Protein AF-A0A2E2KXH4-F1 (afdb_monomer)

Nearest PDB structures (foldseek):
  5t2k-assembly1_E  TM=3.787E-01  e=7.393E-02  Geobacillus stearothermophilus 10
  5loq-assembly1_B  TM=3.580E-01  e=6.194E-02  Listeria monocytogenes
  6fxj-assembly1_B  TM=3.644E-01  e=6.194E-02  Listeria monocytogenes EGD-e
  5t2k-assembly1_D  TM=3.764E-01  e=1.501E-01  Geobacillus stearothermophilus 10
  1t0t-assembly1_V  TM=3.428E-01  e=1.117E-01  Geobacillus stearothermophilus

Secondary structure (DSSP, 8-state):
--EEEEEEE-S--TTT-S-------HHHHHHHHHHHHHTHHHHHHHHHHHTEEEEEEEEE-SSSPEEEEEEEES-HHHHHHHHTT---HHHHHHHHHHTT--GGG-EEE---TT-SSSSTTPEEEEEE-PPP-

Mean predicted aligned error: 5.24 Å

Structure (mmCIF, N/CA/C/O backbone):
data_AF-A0A2E2KXH4-F1
#
_entry.id   AF-A0A2E2KXH4-F1
#
loop_
_atom_site.group_PDB
_atom_site.id
_atom_site.type_symbol
_atom_site.label_atom_id
_atom_site.label_alt_id
_atom_site.label_comp_id
_atom_site.label_asym_id
_atom_site.label_entity_id
_atom_site.label_seq_id
_atom_site.pdbx_PDB_ins_code
_atom_site.Cartn_x
_atom_site.Cartn_y
_atom_site.Cartn_z
_atom_site.occupancy
_atom_site.B_iso_or_equiv
_atom_site.auth_seq_id
_atom_site.auth_comp_id
_atom_site.auth_asym_id
_atom_site.auth_atom_id
_atom_site.pdbx_PDB_model_num
ATOM 1 N N . MET A 1 1 ? -12.845 16.607 -2.947 1.00 61.44 1 MET A N 1
ATOM 2 C CA . MET A 1 1 ? -11.518 15.970 -2.837 1.00 61.44 1 MET A CA 1
ATOM 3 C C . MET A 1 1 ? -11.403 14.814 -3.819 1.00 61.44 1 MET A C 1
ATOM 5 O O . MET A 1 1 ? -12.411 14.178 -4.107 1.00 61.44 1 MET A O 1
ATOM 9 N N . GLY A 1 2 ? -10.209 14.587 -4.369 1.00 85.12 2 GLY A N 1
ATOM 10 C CA . GLY A 1 2 ? -9.933 13.523 -5.339 1.00 85.12 2 GLY A CA 1
ATOM 11 C C . GLY A 1 2 ? -8.954 12.490 -4.788 1.00 85.12 2 GLY A C 1
ATOM 12 O O . GLY A 1 2 ? -8.391 12.672 -3.712 1.00 85.12 2 GLY A O 1
ATOM 13 N N . TYR A 1 3 ? -8.751 11.408 -5.532 1.00 91.88 3 TYR A N 1
ATOM 14 C CA . TYR A 1 3 ? -7.721 10.428 -5.211 1.00 91.88 3 TYR A CA 1
ATOM 15 C C . TYR A 1 3 ? -6.322 11.006 -5.421 1.00 91.88 3 TYR A C 1
ATOM 17 O O . TYR A 1 3 ? -6.071 11.735 -6.383 1.00 91.88 3 TYR A O 1
ATOM 25 N N . ARG A 1 4 ? -5.394 10.609 -4.555 1.00 92.88 4 ARG A N 1
ATOM 26 C CA . ARG A 1 4 ? -3.957 10.778 -4.734 1.00 92.88 4 ARG A CA 1
ATOM 27 C C . ARG A 1 4 ? -3.337 9.403 -4.920 1.00 92.88 4 ARG A C 1
ATOM 29 O O . ARG A 1 4 ? -3.509 8.543 -4.065 1.00 92.88 4 ARG A O 1
ATOM 36 N N . ALA A 1 5 ? -2.589 9.220 -6.000 1.00 94.88 5 ALA A N 1
ATOM 37 C CA . ALA A 1 5 ? -1.820 8.008 -6.230 1.00 94.88 5 ALA A CA 1
ATOM 38 C C . ALA A 1 5 ? -0.326 8.321 -6.305 1.00 94.88 5 ALA A C 1
ATOM 40 O O . ALA A 1 5 ? 0.086 9.331 -6.885 1.00 94.88 5 ALA A O 1
ATOM 41 N N . VAL A 1 6 ? 0.487 7.459 -5.704 1.00 95.69 6 VAL A N 1
ATOM 42 C CA . VAL A 1 6 ? 1.946 7.559 -5.718 1.00 95.69 6 VAL A CA 1
ATOM 43 C C . VAL A 1 6 ? 2.560 6.214 -6.071 1.00 95.69 6 VAL A C 1
ATOM 45 O O . VAL A 1 6 ? 2.132 5.182 -5.561 1.00 95.69 6 VAL A O 1
ATOM 48 N N . ARG A 1 7 ? 3.585 6.225 -6.923 1.00 96.06 7 ARG A N 1
ATOM 49 C CA . ARG A 1 7 ? 4.451 5.069 -7.163 1.00 96.06 7 ARG A CA 1
ATOM 50 C C . ARG A 1 7 ? 5.663 5.169 -6.249 1.00 96.06 7 ARG A C 1
ATOM 52 O O . ARG A 1 7 ? 6.343 6.194 -6.241 1.00 96.06 7 ARG A O 1
ATOM 59 N N . ILE A 1 8 ? 5.931 4.096 -5.521 1.00 95.00 8 ILE A N 1
ATOM 60 C CA . ILE A 1 8 ? 6.953 3.999 -4.483 1.00 95.00 8 ILE A CA 1
ATOM 61 C C . ILE A 1 8 ? 7.932 2.891 -4.877 1.00 95.00 8 ILE A C 1
AT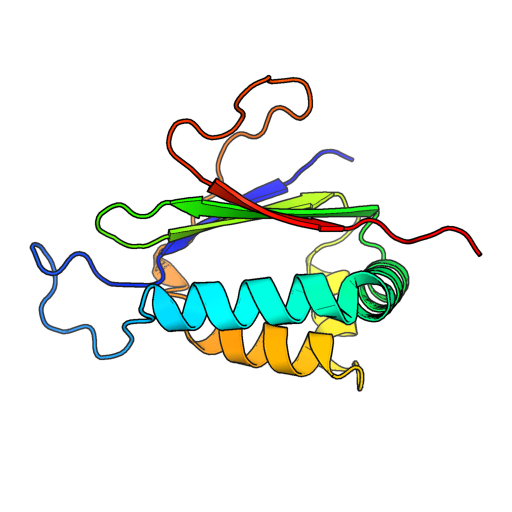OM 63 O O . ILE A 1 8 ? 7.541 1.720 -4.878 1.00 95.00 8 ILE A O 1
ATOM 67 N N . PRO A 1 9 ? 9.187 3.222 -5.213 1.00 93.25 9 PRO A N 1
ATOM 68 C CA . PRO A 1 9 ? 10.213 2.212 -5.428 1.00 93.25 9 PRO A CA 1
ATOM 69 C C . PRO A 1 9 ? 10.572 1.515 -4.110 1.00 93.25 9 PRO A C 1
ATOM 71 O O . PRO A 1 9 ? 10.746 2.164 -3.077 1.00 93.25 9 PRO A O 1
ATOM 74 N N . LEU A 1 10 ? 10.664 0.189 -4.167 1.00 90.69 10 LEU A N 1
ATOM 75 C CA . LEU A 1 10 ? 10.968 -0.699 -3.037 1.00 90.69 10 LEU A CA 1
ATOM 76 C C . LEU A 1 10 ? 12.306 -1.424 -3.204 1.00 90.69 10 LEU A C 1
ATOM 78 O O . LEU A 1 10 ? 12.870 -1.929 -2.241 1.00 90.69 10 LEU A O 1
ATOM 82 N N . SER A 1 11 ? 12.814 -1.479 -4.431 1.00 87.38 11 SER A N 1
ATOM 83 C CA . SER A 1 11 ? 14.153 -1.971 -4.738 1.00 87.38 11 SER A CA 1
ATOM 84 C C . SER A 1 11 ? 14.835 -0.996 -5.681 1.00 87.38 11 SER A C 1
ATOM 86 O O . SER A 1 11 ? 14.173 -0.231 -6.389 1.00 87.38 11 SER A O 1
ATOM 88 N N . CYS A 1 12 ? 16.159 -1.015 -5.695 1.00 76.88 12 CYS A N 1
ATOM 89 C CA . CYS A 1 12 ? 16.909 -0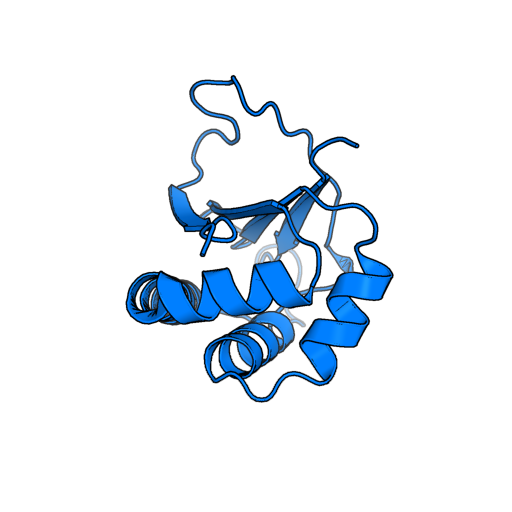.277 -6.691 1.00 76.88 12 CYS A CA 1
ATOM 90 C C . CYS A 1 12 ? 16.953 -1.035 -8.014 1.00 76.88 12 CYS A C 1
ATOM 92 O O . CYS A 1 12 ? 16.960 -2.266 -8.064 1.00 76.88 12 CYS A O 1
ATOM 94 N N . ASP A 1 13 ? 17.005 -0.278 -9.105 1.00 69.25 13 ASP A N 1
ATOM 95 C CA . ASP A 1 13 ? 17.356 -0.841 -10.396 1.00 69.25 13 ASP A CA 1
ATOM 96 C C . ASP A 1 13 ? 18.849 -1.192 -10.365 1.00 69.25 13 ASP A C 1
ATOM 98 O O . ASP A 1 13 ? 19.713 -0.328 -10.519 1.00 69.25 13 ASP A O 1
ATOM 102 N N . LEU A 1 14 ? 19.149 -2.472 -10.136 1.00 61.75 14 LEU A N 1
ATOM 103 C CA . LEU A 1 14 ? 20.519 -2.987 -10.068 1.00 61.75 14 LEU A CA 1
ATOM 104 C C . LEU A 1 14 ? 21.290 -2.798 -11.387 1.00 61.75 14 LEU A C 1
ATOM 106 O O . LEU A 1 14 ? 22.510 -2.937 -11.399 1.00 61.75 14 LEU A O 1
ATOM 110 N N . SER A 1 15 ? 20.614 -2.455 -12.494 1.00 60.78 15 SER A N 1
ATOM 111 C CA . SER A 1 15 ? 21.282 -2.060 -13.741 1.00 60.78 15 SER A CA 1
ATOM 112 C C . SER A 1 15 ? 21.841 -0.630 -13.711 1.00 60.78 15 SER A C 1
ATOM 114 O O . SER A 1 15 ? 22.589 -0.246 -14.611 1.00 60.78 15 SER A O 1
ATOM 116 N N . ARG A 1 16 ? 21.489 0.164 -12.690 1.00 59.47 16 ARG A N 1
ATOM 117 C CA . ARG A 1 16 ? 21.823 1.590 -12.581 1.00 59.47 16 ARG A CA 1
ATOM 118 C C . ARG A 1 16 ? 22.488 1.992 -11.267 1.00 59.47 16 ARG A C 1
ATOM 120 O O . ARG A 1 16 ? 23.232 2.968 -11.291 1.00 59.47 16 ARG A O 1
ATOM 127 N N . ASP A 1 17 ? 22.261 1.279 -10.161 1.00 59.66 17 ASP A N 1
ATOM 128 C CA . ASP A 1 17 ? 22.823 1.667 -8.860 1.00 59.66 17 ASP A CA 1
ATOM 129 C C . ASP A 1 17 ? 23.193 0.462 -7.973 1.00 59.66 17 ASP A C 1
ATOM 131 O O . ASP A 1 17 ? 22.330 -0.274 -7.493 1.00 59.66 17 ASP A O 1
ATOM 135 N N . LEU A 1 18 ? 24.500 0.264 -7.765 1.00 57.88 18 LEU A N 1
ATOM 136 C CA . LEU A 1 18 ? 25.083 -0.817 -6.954 1.00 57.88 18 LEU A CA 1
ATOM 137 C C . LEU A 1 18 ? 25.213 -0.450 -5.463 1.00 57.88 18 LEU A C 1
ATOM 139 O O . LEU A 1 18 ? 25.686 -1.273 -4.685 1.00 57.88 18 LEU A O 1
ATOM 143 N N . SER A 1 19 ? 24.838 0.771 -5.062 1.00 60.09 19 SER A N 1
ATOM 144 C CA . SER A 1 19 ? 25.037 1.289 -3.695 1.00 60.09 19 SER A CA 1
ATOM 145 C C . SER A 1 19 ? 23.830 1.111 -2.762 1.00 60.09 19 SER A C 1
ATOM 147 O O . SER A 1 19 ? 23.797 1.645 -1.655 1.00 60.09 19 SER A O 1
ATOM 149 N N . CYS A 1 20 ? 22.807 0.386 -3.212 1.00 58.59 20 CYS A N 1
ATOM 150 C CA . CYS A 1 20 ? 21.506 0.361 -2.562 1.00 58.59 20 CYS A CA 1
ATOM 151 C C . CYS A 1 20 ? 21.385 -0.765 -1.528 1.00 58.59 20 CYS A C 1
ATOM 153 O O . CYS A 1 20 ? 20.950 -1.871 -1.843 1.00 58.59 20 CYS A O 1
ATOM 155 N N . ASP A 1 21 ? 21.730 -0.451 -0.278 1.00 57.66 21 ASP A N 1
ATOM 156 C CA . ASP A 1 21 ? 21.653 -1.376 0.865 1.00 57.66 21 ASP A CA 1
ATOM 157 C C . ASP A 1 21 ? 20.214 -1.615 1.383 1.00 57.66 21 ASP A C 1
ATOM 159 O O . ASP A 1 21 ? 19.991 -2.464 2.246 1.00 57.66 21 ASP A O 1
ATOM 163 N N . LEU A 1 22 ? 19.215 -0.894 0.856 1.00 61.12 22 LEU A N 1
ATOM 164 C CA . LEU A 1 22 ? 17.793 -1.064 1.180 1.00 61.12 22 LEU A CA 1
ATOM 165 C C . LEU A 1 22 ? 17.031 -1.615 -0.029 1.00 61.12 22 LEU A C 1
ATOM 167 O O . LEU A 1 22 ? 16.431 -0.870 -0.802 1.00 61.12 22 LEU A O 1
ATOM 171 N N . ALA A 1 23 ? 17.041 -2.936 -0.182 1.00 68.06 23 ALA A N 1
ATOM 172 C CA . ALA A 1 23 ? 16.163 -3.633 -1.114 1.00 68.06 23 ALA A CA 1
ATOM 173 C C . ALA A 1 23 ? 15.078 -4.382 -0.331 1.00 68.06 23 ALA A C 1
ATOM 175 O O . ALA A 1 23 ? 15.374 -5.290 0.443 1.00 68.06 23 ALA A O 1
ATOM 176 N N . CYS A 1 24 ? 13.817 -4.005 -0.530 1.00 85.94 24 CYS A N 1
ATOM 177 C CA . CYS A 1 24 ? 12.677 -4.845 -0.186 1.00 85.94 24 CYS A CA 1
ATOM 178 C C . CYS A 1 24 ? 12.401 -5.796 -1.347 1.00 85.94 24 CYS A C 1
ATOM 180 O O . CYS A 1 24 ? 12.393 -5.399 -2.516 1.00 85.94 24 CYS A O 1
ATOM 182 N N . ASP A 1 25 ? 12.234 -7.070 -1.016 1.00 90.12 25 ASP A N 1
ATOM 183 C CA . ASP A 1 25 ? 11.978 -8.118 -1.987 1.00 90.12 25 ASP A CA 1
ATOM 184 C C . ASP A 1 25 ? 10.478 -8.372 -2.163 1.00 90.12 25 ASP A C 1
ATOM 186 O O . ASP A 1 25 ? 9.622 -7.914 -1.400 1.00 90.12 25 ASP A O 1
ATOM 190 N N . LEU A 1 26 ? 10.144 -9.135 -3.204 1.00 92.00 26 LEU A N 1
ATOM 191 C CA . LEU A 1 26 ? 8.760 -9.480 -3.498 1.00 92.00 26 LEU A CA 1
ATOM 192 C C . LEU A 1 26 ? 8.097 -10.216 -2.323 1.00 92.00 26 LEU A C 1
ATOM 194 O O . LEU A 1 26 ? 6.932 -9.957 -2.034 1.00 92.00 26 LEU A O 1
ATOM 198 N N . ALA A 1 27 ? 8.823 -11.102 -1.635 1.00 92.31 27 ALA A N 1
ATOM 199 C CA . ALA A 1 27 ? 8.291 -11.873 -0.514 1.00 92.31 27 ALA A CA 1
ATOM 200 C C . ALA A 1 27 ? 7.835 -10.965 0.639 1.00 92.31 27 ALA A C 1
ATOM 202 O O . ALA A 1 27 ? 6.738 -11.148 1.163 1.00 92.31 27 ALA A O 1
ATOM 203 N N . THR A 1 28 ? 8.620 -9.940 0.968 1.00 93.06 28 THR A N 1
ATOM 204 C CA . THR A 1 28 ? 8.293 -8.941 1.992 1.00 93.06 28 THR A CA 1
ATOM 205 C C . THR A 1 28 ? 7.027 -8.166 1.631 1.00 93.06 28 THR A C 1
ATOM 207 O O . THR A 1 28 ? 6.137 -8.018 2.470 1.00 93.06 28 THR A O 1
ATOM 210 N N . VAL A 1 29 ? 6.881 -7.743 0.366 1.00 95.19 29 VAL A N 1
ATOM 211 C CA . VAL A 1 29 ? 5.653 -7.074 -0.108 1.00 95.19 29 VAL A CA 1
ATOM 212 C C . VAL A 1 29 ? 4.434 -7.985 0.030 1.00 95.19 29 VAL A C 1
ATOM 214 O O . VAL A 1 29 ? 3.373 -7.530 0.458 1.00 95.19 29 VAL A O 1
ATOM 217 N N . ARG A 1 30 ? 4.570 -9.272 -0.314 1.00 95.69 30 ARG A N 1
ATOM 218 C CA . ARG A 1 30 ? 3.474 -10.245 -0.190 1.00 95.69 30 ARG A CA 1
ATOM 219 C C . ARG A 1 30 ? 3.072 -10.473 1.256 1.00 95.69 30 ARG A C 1
ATOM 221 O O . ARG A 1 30 ? 1.889 -10.388 1.552 1.00 95.69 30 ARG A O 1
ATOM 228 N N . LEU A 1 31 ? 4.038 -10.685 2.147 1.00 95.88 31 LEU A N 1
ATOM 229 C CA . LEU A 1 31 ? 3.778 -10.874 3.575 1.00 95.88 31 LEU A CA 1
ATOM 230 C C . LEU A 1 31 ? 3.044 -9.675 4.177 1.00 95.88 31 LEU A C 1
ATO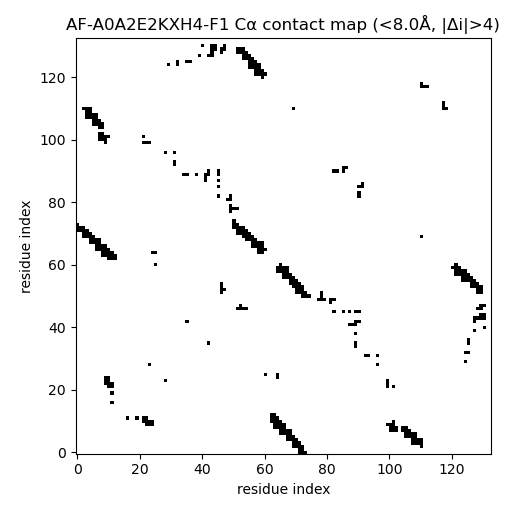M 232 O O . LEU A 1 31 ? 2.074 -9.847 4.914 1.00 95.88 31 LEU A O 1
ATOM 236 N N . TRP A 1 32 ? 3.472 -8.463 3.823 1.00 96.75 32 TRP A N 1
ATOM 237 C CA . TRP A 1 32 ? 2.784 -7.244 4.228 1.00 96.75 32 TRP A CA 1
ATOM 238 C C . TRP A 1 32 ? 1.345 -7.198 3.690 1.00 96.75 32 TRP A C 1
ATOM 240 O O . TRP A 1 32 ? 0.407 -7.035 4.470 1.00 96.75 32 TRP A O 1
ATOM 250 N N . ALA A 1 33 ? 1.141 -7.400 2.386 1.00 97.31 33 ALA A N 1
ATOM 251 C CA . ALA A 1 33 ? -0.190 -7.366 1.777 1.00 97.31 33 ALA A CA 1
ATOM 252 C C . ALA A 1 33 ? -1.133 -8.440 2.348 1.00 97.31 33 ALA A C 1
ATOM 254 O O . ALA A 1 33 ? -2.305 -8.165 2.607 1.00 97.31 33 ALA A O 1
ATOM 255 N N . ASP A 1 34 ? -0.629 -9.653 2.581 1.00 97.38 34 ASP A N 1
ATOM 256 C CA . ASP A 1 34 ? -1.369 -10.748 3.212 1.00 97.38 34 ASP A CA 1
ATOM 257 C C . ASP A 1 34 ? -1.813 -10.371 4.624 1.00 97.38 34 ASP A C 1
ATOM 259 O O . ASP A 1 34 ? -2.971 -10.590 4.983 1.00 97.38 34 ASP A O 1
ATOM 263 N N . HIS A 1 35 ? -0.929 -9.739 5.401 1.00 96.94 35 HIS A N 1
ATOM 264 C CA . HIS A 1 35 ? -1.263 -9.259 6.736 1.00 96.94 35 HIS A CA 1
ATOM 265 C C . HIS A 1 35 ? -2.369 -8.197 6.702 1.00 96.94 35 HIS A C 1
ATOM 267 O O . HIS A 1 35 ? -3.335 -8.316 7.458 1.00 96.94 35 HIS A O 1
ATOM 273 N N . MET A 1 36 ? -2.271 -7.204 5.809 1.00 97.38 36 MET A N 1
ATOM 274 C CA . MET A 1 36 ? -3.290 -6.151 5.666 1.00 97.38 36 MET A CA 1
ATOM 275 C C . MET A 1 36 ? -4.655 -6.738 5.279 1.00 97.38 36 MET A C 1
ATOM 277 O O . MET A 1 36 ? -5.678 -6.357 5.844 1.00 97.38 36 MET A O 1
ATOM 281 N N . ARG A 1 37 ? -4.680 -7.719 4.364 1.00 96.62 37 ARG A N 1
ATOM 282 C CA . ARG A 1 37 ? -5.915 -8.416 3.963 1.00 96.62 37 ARG A CA 1
ATOM 283 C C . ARG A 1 37 ? -6.520 -9.241 5.093 1.00 96.62 37 ARG A C 1
ATOM 285 O O . ARG A 1 37 ? -7.732 -9.204 5.289 1.00 96.62 37 ARG A O 1
ATOM 292 N N . ALA A 1 38 ? -5.690 -9.977 5.829 1.00 96.88 38 ALA A N 1
ATOM 293 C CA . ALA A 1 38 ? -6.142 -10.812 6.939 1.00 96.88 38 ALA A CA 1
ATOM 294 C C . ALA A 1 38 ? -6.740 -9.989 8.095 1.00 96.88 38 ALA A C 1
ATOM 296 O O . ALA A 1 38 ? -7.590 -10.496 8.821 1.00 96.88 38 ALA A O 1
ATOM 297 N N . HIS A 1 39 ? -6.341 -8.720 8.229 1.00 96.25 39 HIS A N 1
ATOM 298 C CA . HIS A 1 39 ? -6.773 -7.810 9.293 1.00 96.25 39 HIS A CA 1
ATOM 299 C C . HIS A 1 39 ? -7.546 -6.604 8.741 1.00 96.25 39 HIS A C 1
ATOM 301 O O . HIS A 1 39 ? -7.440 -5.495 9.260 1.00 96.25 39 HIS A O 1
ATOM 307 N N . VAL A 1 40 ? -8.343 -6.801 7.683 1.00 93.81 40 VAL A N 1
ATOM 308 C CA . VAL A 1 40 ? -9.056 -5.704 7.000 1.00 93.81 40 VAL A CA 1
ATOM 309 C C . VAL A 1 40 ? -9.975 -4.895 7.928 1.00 93.81 40 VAL A C 1
ATOM 311 O O . VAL A 1 40 ? -10.218 -3.716 7.673 1.00 93.81 40 VAL A O 1
ATOM 314 N N . ASP A 1 41 ? -10.471 -5.491 9.014 1.00 92.50 41 ASP A N 1
ATOM 315 C CA . ASP A 1 41 ? -11.287 -4.798 10.018 1.00 92.50 41 ASP A CA 1
ATOM 316 C C . ASP A 1 41 ? -10.464 -3.768 10.806 1.00 92.50 41 ASP A C 1
ATOM 318 O O . ASP A 1 41 ? -10.908 -2.629 10.975 1.00 92.50 41 ASP A O 1
ATOM 322 N N . ASP A 1 42 ? -9.240 -4.128 11.196 1.00 93.81 42 ASP A N 1
ATOM 323 C CA . ASP A 1 42 ? -8.294 -3.221 11.849 1.00 93.81 42 ASP A CA 1
ATOM 324 C C . ASP A 1 42 ? -7.808 -2.145 10.873 1.00 93.81 42 ASP A C 1
ATOM 326 O O . ASP A 1 42 ? -7.742 -0.972 11.239 1.00 93.81 42 ASP A O 1
ATOM 330 N N . VAL A 1 43 ? -7.552 -2.507 9.606 1.00 94.19 43 VAL A N 1
ATOM 331 C CA . VAL A 1 43 ? -7.240 -1.533 8.543 1.00 94.19 43 VAL A CA 1
ATOM 332 C C . VAL A 1 43 ? -8.392 -0.537 8.399 1.00 94.19 43 VAL A C 1
ATOM 334 O O . VAL A 1 43 ? -8.183 0.670 8.431 1.00 94.19 43 VAL A O 1
ATOM 337 N N . SER A 1 44 ? -9.634 -1.018 8.329 1.00 93.44 44 SER A N 1
ATOM 338 C CA . SER A 1 44 ? -10.824 -0.165 8.226 1.00 93.44 44 SER A CA 1
ATOM 339 C C . SER A 1 44 ? -10.984 0.765 9.435 1.00 93.44 44 SER A C 1
ATOM 341 O O . SER A 1 44 ? -11.420 1.909 9.282 1.00 93.44 44 SER A O 1
ATOM 343 N N . ALA A 1 45 ? -10.655 0.286 10.640 1.00 91.88 45 ALA A N 1
ATOM 344 C CA . ALA A 1 45 ? -10.668 1.095 11.854 1.00 91.88 45 ALA A CA 1
ATOM 345 C C . ALA A 1 45 ? -9.574 2.172 11.831 1.00 91.88 45 ALA A C 1
ATOM 347 O O . ALA A 1 45 ? -9.855 3.318 12.185 1.00 91.88 45 ALA A O 1
ATOM 348 N N . SER A 1 46 ? -8.371 1.825 11.366 1.00 92.06 46 SER A N 1
ATOM 349 C CA . SER A 1 46 ? -7.268 2.769 11.181 1.00 92.06 46 SER A CA 1
ATOM 350 C C . SER A 1 46 ? -7.637 3.881 10.193 1.00 92.06 46 SER A C 1
ATOM 352 O O . SER A 1 46 ? -7.639 5.055 10.565 1.00 92.06 46 SER A O 1
ATOM 354 N N . LEU A 1 47 ? -8.123 3.524 8.996 1.00 92.25 47 LEU A N 1
ATOM 355 C CA . LEU A 1 47 ? -8.557 4.490 7.977 1.00 92.25 47 LEU A CA 1
ATOM 356 C C . LEU A 1 47 ? -9.611 5.472 8.509 1.00 92.25 47 LEU A C 1
ATOM 358 O O . LEU A 1 47 ? -9.557 6.669 8.227 1.00 92.25 47 LEU A O 1
ATOM 362 N N . ARG A 1 48 ? -10.549 4.986 9.334 1.00 90.44 48 ARG A N 1
ATOM 363 C CA . ARG A 1 48 ? -11.550 5.838 9.991 1.00 90.44 48 ARG A CA 1
ATOM 364 C C . ARG A 1 48 ? -10.903 6.862 10.923 1.00 90.44 48 ARG A C 1
ATOM 366 O O . ARG A 1 48 ? -11.299 8.025 10.902 1.00 90.44 48 ARG A O 1
ATOM 373 N N . ASN A 1 49 ? -9.939 6.436 11.737 1.00 89.31 49 ASN A N 1
ATOM 374 C CA . ASN A 1 49 ? -9.232 7.320 12.663 1.00 89.31 49 ASN A CA 1
ATOM 375 C C . ASN A 1 49 ? -8.407 8.372 11.911 1.00 89.31 49 ASN A C 1
ATOM 377 O O . ASN A 1 49 ? -8.307 9.513 12.358 1.00 89.31 49 ASN A O 1
ATOM 381 N N . GLU A 1 50 ? -7.843 7.994 10.765 1.00 88.12 50 GLU A N 1
ATOM 382 C CA . GLU A 1 50 ? -7.014 8.852 9.918 1.00 88.12 50 GLU A CA 1
ATOM 383 C C . GLU A 1 50 ? -7.816 9.813 9.024 1.00 88.12 50 GLU A C 1
ATOM 385 O O . GLU A 1 50 ? -7.231 10.702 8.407 1.00 88.12 50 GLU A O 1
ATOM 390 N N . GLY A 1 51 ? -9.142 9.659 8.937 1.00 88.81 51 GLY A N 1
ATOM 391 C CA . GLY A 1 51 ? -9.969 10.429 8.001 1.00 88.81 51 GLY A CA 1
ATOM 392 C C . GLY A 1 51 ? -9.727 10.052 6.533 1.00 88.81 51 GLY A C 1
ATOM 393 O O . GLY A 1 51 ? -9.931 10.871 5.636 1.00 88.81 51 GLY A O 1
ATOM 394 N N . VAL A 1 52 ? -9.272 8.822 6.280 1.00 90.94 52 VAL A N 1
ATOM 395 C CA . VAL A 1 52 ? -9.056 8.276 4.937 1.00 90.94 52 VAL A CA 1
ATOM 396 C C . VAL A 1 52 ? -10.307 7.516 4.510 1.00 90.94 52 VAL A C 1
ATOM 398 O O . VAL A 1 52 ? -10.711 6.547 5.139 1.00 90.94 52 VAL A O 1
ATOM 401 N N . GLU A 1 53 ? -10.932 7.939 3.416 1.00 93.44 53 GLU A N 1
ATOM 402 C CA . GLU A 1 53 ? -12.171 7.343 2.905 1.00 93.44 53 GLU A CA 1
ATOM 403 C C . GLU A 1 53 ? -11.937 6.060 2.105 1.00 93.44 53 GLU A C 1
ATOM 405 O O . GLU A 1 53 ? -12.833 5.223 1.979 1.00 93.44 53 GLU A O 1
ATOM 410 N N . HIS A 1 54 ? -10.764 5.938 1.488 1.00 93.81 54 HIS A N 1
ATOM 411 C CA . HIS A 1 54 ? -10.450 4.817 0.617 1.00 93.81 54 HIS A CA 1
ATOM 412 C C . HIS A 1 54 ? -8.940 4.664 0.463 1.00 93.81 54 HIS A C 1
ATOM 414 O O . HIS A 1 54 ? -8.258 5.634 0.131 1.00 93.81 54 HIS A O 1
ATOM 420 N N . GLU A 1 55 ? -8.441 3.447 0.646 1.00 95.00 55 GLU A N 1
ATOM 421 C CA . GLU A 1 55 ? -7.055 3.081 0.389 1.00 95.00 55 GLU A CA 1
ATOM 422 C C . GLU A 1 55 ? -6.981 1.864 -0.543 1.00 95.00 55 GLU A C 1
ATOM 424 O O . GLU A 1 55 ? -7.697 0.879 -0.358 1.00 95.00 55 GLU A O 1
ATOM 429 N N . ILE A 1 56 ? -6.114 1.938 -1.553 1.00 96.62 56 ILE A N 1
ATOM 430 C CA . ILE A 1 56 ? -5.870 0.869 -2.524 1.00 96.62 56 ILE A CA 1
ATOM 431 C C . ILE A 1 56 ? -4.369 0.728 -2.731 1.00 96.62 56 ILE A C 1
ATOM 433 O O . ILE A 1 56 ? -3.668 1.724 -2.915 1.00 96.62 56 ILE A O 1
ATOM 437 N N . TRP A 1 57 ? -3.879 -0.505 -2.759 1.00 97.75 57 TRP A N 1
ATOM 438 C CA . TRP A 1 57 ? -2.472 -0.799 -2.982 1.00 97.75 57 TRP A CA 1
ATOM 439 C C . TRP A 1 57 ? -2.288 -1.759 -4.143 1.00 97.75 57 TRP A C 1
ATOM 441 O O . TRP A 1 57 ? -2.901 -2.822 -4.179 1.00 97.75 57 TRP A O 1
ATOM 451 N N . PHE A 1 58 ? -1.395 -1.406 -5.064 1.00 97.88 58 PHE A N 1
ATOM 452 C CA . PHE A 1 58 ? -0.997 -2.251 -6.183 1.00 97.88 58 PHE A CA 1
ATOM 453 C C . PHE A 1 58 ? 0.494 -2.578 -6.127 1.00 97.88 58 PHE A C 1
ATOM 455 O O . PHE A 1 58 ? 1.297 -1.810 -5.595 1.00 97.88 58 PHE A O 1
ATOM 462 N N . LEU A 1 59 ? 0.870 -3.699 -6.728 1.00 97.12 59 LEU A N 1
ATOM 463 C CA . LEU A 1 59 ? 2.241 -4.125 -6.945 1.00 97.12 59 LEU A CA 1
ATOM 464 C C . LEU A 1 59 ? 2.597 -4.010 -8.421 1.00 97.12 59 LEU A C 1
ATOM 466 O O . LEU A 1 59 ? 1.940 -4.616 -9.261 1.00 97.12 59 LEU A O 1
ATOM 470 N N . TYR A 1 60 ? 3.700 -3.334 -8.718 1.00 95.06 60 TYR A N 1
ATOM 471 C CA . TYR A 1 60 ? 4.384 -3.430 -10.000 1.00 95.06 60 TYR A CA 1
ATOM 472 C C . TYR A 1 60 ? 5.614 -4.343 -9.842 1.00 95.06 60 TYR A C 1
ATOM 474 O O . TYR A 1 60 ? 6.584 -3.935 -9.193 1.00 95.06 60 TYR A O 1
ATOM 482 N N . PRO A 1 61 ? 5.606 -5.566 -10.408 1.00 90.94 61 PRO A N 1
ATOM 483 C CA . PRO A 1 61 ? 6.664 -6.559 -10.197 1.00 90.94 61 PRO A CA 1
ATOM 484 C C . PRO A 1 61 ? 7.903 -6.366 -11.092 1.00 90.94 61 PRO A C 1
ATOM 486 O O . PRO A 1 61 ? 8.791 -7.216 -11.089 1.00 90.94 61 PRO A O 1
ATOM 489 N N . GLY A 1 62 ? 7.965 -5.299 -11.898 1.00 86.75 62 GLY A N 1
ATOM 490 C CA . GLY A 1 62 ? 9.110 -5.031 -12.775 1.00 86.75 62 GLY A CA 1
ATOM 491 C C . GLY A 1 62 ? 10.342 -4.523 -12.015 1.00 86.75 62 GLY A C 1
ATOM 492 O O . GLY A 1 62 ? 10.245 -4.261 -10.824 1.00 86.75 62 GLY A O 1
ATOM 493 N N . PRO A 1 63 ? 11.500 -4.358 -12.680 1.00 86.19 63 PRO A N 1
ATOM 494 C CA . PRO A 1 63 ? 12.646 -3.639 -12.131 1.00 86.19 63 PRO A CA 1
ATOM 495 C C . PRO A 1 63 ? 12.499 -2.117 -12.373 1.00 86.19 63 PRO A C 1
ATOM 497 O O . PRO A 1 63 ? 12.328 -1.704 -13.524 1.00 86.19 63 PRO A O 1
ATOM 500 N N . PRO A 1 64 ? 12.564 -1.260 -11.336 1.00 88.31 64 PRO A N 1
ATOM 501 C CA . PRO A 1 64 ? 12.587 -1.606 -9.915 1.00 88.31 64 PRO A CA 1
ATOM 502 C C . PRO A 1 64 ? 11.217 -2.072 -9.405 1.00 88.31 64 PRO A C 1
ATOM 504 O O . PRO A 1 64 ? 10.184 -1.561 -9.849 1.00 88.31 64 PRO A O 1
ATOM 507 N N . LEU A 1 65 ? 11.218 -2.988 -8.428 1.00 92.69 65 LEU A N 1
ATOM 508 C CA . LEU A 1 65 ? 10.008 -3.402 -7.711 1.00 92.69 65 LEU A CA 1
ATOM 509 C C . LEU A 1 65 ? 9.355 -2.155 -7.117 1.00 92.69 65 LEU A C 1
ATOM 511 O O . LEU A 1 65 ? 10.027 -1.396 -6.414 1.00 92.69 65 LEU A O 1
ATOM 515 N N . CYS A 1 66 ? 8.071 -1.936 -7.391 1.00 95.19 66 CYS A N 1
ATOM 516 C CA . CYS A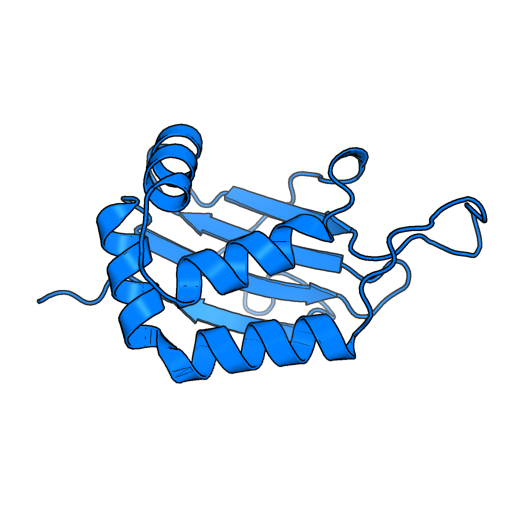 1 66 ? 7.346 -0.778 -6.876 1.00 95.19 66 CYS A CA 1
ATOM 517 C C . CYS A 1 66 ? 6.009 -1.187 -6.258 1.00 95.19 66 CYS A C 1
ATOM 519 O O . CYS A 1 66 ? 5.332 -2.084 -6.757 1.00 95.19 66 CYS A O 1
ATOM 521 N N . ALA A 1 67 ? 5.585 -0.450 -5.235 1.00 96.75 67 ALA A N 1
ATOM 522 C CA . ALA A 1 67 ? 4.187 -0.395 -4.826 1.00 96.75 67 ALA A CA 1
ATOM 523 C C . ALA A 1 67 ? 3.537 0.884 -5.369 1.00 96.75 67 ALA A C 1
ATOM 525 O O . ALA A 1 67 ? 4.196 1.916 -5.508 1.00 96.75 67 ALA A O 1
ATOM 526 N N . ILE A 1 68 ? 2.244 0.831 -5.668 1.00 97.50 68 ILE A N 1
ATOM 527 C CA . ILE A 1 68 ? 1.440 2.009 -5.990 1.00 97.50 68 ILE A CA 1
ATOM 528 C C . ILE A 1 68 ? 0.373 2.143 -4.913 1.00 97.50 68 ILE A C 1
ATOM 530 O O . ILE A 1 68 ? -0.521 1.305 -4.824 1.00 97.50 68 ILE A O 1
ATOM 534 N N . GLY A 1 69 ? 0.495 3.181 -4.091 1.00 96.62 69 GLY A N 1
ATOM 535 C CA . GLY A 1 69 ? -0.485 3.516 -3.064 1.00 96.62 69 GLY A CA 1
ATOM 536 C C . GLY A 1 69 ? -1.459 4.557 -3.596 1.00 96.62 69 GLY A C 1
ATOM 537 O O . GLY A 1 69 ? -1.037 5.599 -4.104 1.00 96.62 69 GLY A O 1
ATOM 538 N N . VAL A 1 70 ? -2.751 4.283 -3.478 1.00 95.94 70 VAL A N 1
ATOM 539 C CA . VAL A 1 70 ? -3.845 5.180 -3.841 1.00 95.94 70 VAL A CA 1
ATOM 540 C C . VAL A 1 70 ? -4.651 5.483 -2.592 1.00 95.94 70 VAL A C 1
ATOM 542 O O . VAL A 1 70 ? -5.082 4.577 -1.890 1.00 95.94 70 VAL A O 1
ATOM 545 N N . MET A 1 71 ? -4.883 6.762 -2.332 1.00 93.69 71 MET A N 1
ATOM 546 C CA . MET A 1 71 ? -5.595 7.219 -1.150 1.00 93.69 71 MET A CA 1
ATOM 547 C C . MET A 1 71 ? -6.607 8.295 -1.520 1.00 93.69 71 MET A C 1
ATOM 549 O O . MET A 1 71 ? -6.303 9.213 -2.285 1.00 93.69 71 MET A O 1
ATOM 553 N N . LYS A 1 72 ? -7.805 8.206 -0.951 1.00 93.19 72 LYS A N 1
ATOM 554 C CA . LYS A 1 72 ? -8.796 9.280 -0.936 1.00 93.19 72 LYS A CA 1
ATOM 555 C C . LYS A 1 72 ? -8.966 9.751 0.501 1.00 93.19 72 LYS A C 1
ATOM 557 O O . LYS A 1 72 ? -9.345 8.963 1.359 1.00 93.19 72 LYS A O 1
ATOM 562 N N . GLY A 1 73 ? -8.699 11.022 0.752 1.00 85.19 73 GLY A N 1
ATOM 563 C CA . GLY A 1 73 ? -8.849 11.634 2.066 1.00 85.19 73 GLY A CA 1
ATOM 564 C C . GLY A 1 73 ? -8.606 13.134 1.992 1.00 85.19 73 GLY A C 1
ATOM 565 O O . GLY A 1 73 ? -8.135 13.646 0.970 1.00 85.19 73 GLY A O 1
ATOM 566 N N . ASP A 1 74 ? -8.944 13.822 3.075 1.00 72.88 74 ASP A N 1
ATOM 567 C CA . ASP A 1 74 ? -8.964 15.283 3.106 1.00 72.88 74 ASP A CA 1
ATOM 568 C C . ASP A 1 74 ? -7.593 15.899 3.404 1.00 72.88 74 ASP A C 1
ATOM 570 O O . ASP A 1 74 ? -7.254 16.942 2.844 1.00 72.88 74 ASP A O 1
ATOM 574 N N . ASP A 1 75 ? -6.783 15.235 4.235 1.00 78.56 75 ASP A N 1
ATOM 575 C CA . ASP A 1 75 ? -5.461 15.716 4.637 1.00 78.56 75 ASP A CA 1
ATOM 576 C C . ASP A 1 75 ? -4.493 14.550 4.907 1.00 78.56 75 ASP A C 1
ATOM 578 O O . ASP A 1 75 ? -4.506 13.911 5.959 1.00 78.56 75 ASP A O 1
ATOM 582 N N . ALA A 1 76 ? -3.602 14.295 3.945 1.00 73.06 76 ALA A N 1
ATOM 583 C CA . ALA A 1 76 ? -2.591 13.243 4.052 1.00 73.06 76 ALA A CA 1
ATOM 584 C C . ALA A 1 76 ? -1.553 13.501 5.165 1.00 73.06 76 ALA A C 1
ATOM 586 O O . ALA A 1 76 ? -0.948 12.553 5.667 1.00 73.06 76 ALA A O 1
ATOM 587 N N . VAL A 1 77 ? -1.317 14.763 5.545 1.00 75.56 77 VAL A N 1
ATOM 588 C CA . VAL A 1 77 ? -0.393 15.113 6.634 1.00 75.56 77 VAL A CA 1
ATOM 589 C C . VAL A 1 77 ? -1.048 14.814 7.978 1.00 75.56 77 VAL A C 1
ATOM 591 O O . VAL A 1 77 ? -0.415 14.211 8.847 1.00 75.56 77 VAL A O 1
ATOM 594 N N . ALA A 1 78 ? -2.323 15.174 8.135 1.00 76.31 78 ALA A N 1
ATOM 595 C CA . ALA A 1 78 ? -3.095 14.832 9.326 1.00 76.31 78 ALA A CA 1
ATOM 596 C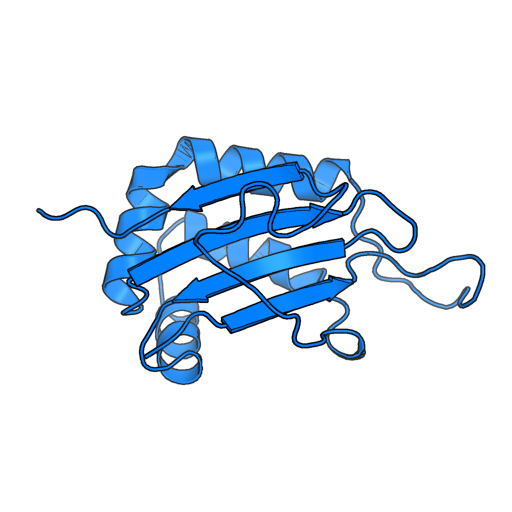 C . ALA A 1 78 ? -3.236 13.310 9.491 1.00 76.31 78 ALA A C 1
ATOM 598 O O . ALA A 1 78 ? -2.968 12.800 10.581 1.00 76.31 78 ALA A O 1
ATOM 599 N N . ALA A 1 79 ? -3.548 12.585 8.410 1.00 77.44 79 ALA A N 1
ATOM 600 C CA . ALA A 1 79 ? -3.619 11.123 8.403 1.00 77.44 79 ALA A CA 1
ATOM 601 C C . ALA A 1 79 ? -2.306 10.491 8.896 1.00 77.44 79 ALA A C 1
ATOM 603 O O . ALA A 1 79 ? -2.302 9.708 9.844 1.00 77.44 79 ALA A O 1
ATOM 604 N N . ALA A 1 80 ? -1.160 10.929 8.356 1.00 75.44 80 ALA A N 1
ATOM 605 C CA . ALA A 1 80 ? 0.150 10.440 8.789 1.00 75.44 80 ALA A CA 1
ATOM 606 C C . ALA A 1 80 ? 0.436 10.716 10.279 1.00 75.44 80 ALA A C 1
ATOM 608 O O . ALA A 1 80 ? 1.043 9.888 10.962 1.00 75.44 80 ALA A O 1
ATOM 609 N N . ALA A 1 81 ? -0.009 11.861 10.806 1.00 80.69 81 ALA A N 1
ATOM 610 C CA . ALA A 1 81 ? 0.172 12.217 12.212 1.00 80.69 81 ALA A CA 1
ATOM 611 C C . ALA A 1 81 ? -0.701 11.387 13.170 1.00 80.69 81 ALA A C 1
ATOM 613 O O . ALA A 1 81 ? -0.308 11.200 14.329 1.00 80.69 81 ALA A O 1
ATOM 614 N N . VAL A 1 82 ? -1.864 10.912 12.711 1.00 80.12 82 VAL A N 1
ATOM 615 C CA . VAL A 1 82 ? -2.725 9.971 13.443 1.00 80.12 82 VAL A CA 1
ATOM 616 C C . VAL A 1 82 ? -2.133 8.563 13.383 1.00 80.12 82 VAL A C 1
ATOM 618 O O . VAL A 1 82 ? -1.913 7.960 14.436 1.00 80.12 82 VAL A O 1
ATOM 621 N N . ALA A 1 83 ? -1.761 8.097 12.188 1.00 76.50 83 ALA A N 1
ATOM 622 C CA . ALA A 1 83 ? -1.119 6.802 11.958 1.00 76.50 83 ALA A CA 1
ATOM 623 C C . ALA A 1 83 ? 0.118 6.602 12.849 1.00 76.50 83 ALA A C 1
ATOM 625 O O . ALA A 1 83 ? 0.338 5.537 13.424 1.00 76.50 83 ALA A O 1
ATOM 626 N N . ALA A 1 84 ? 0.929 7.654 13.011 1.00 78.12 84 ALA A N 1
ATOM 627 C CA . ALA A 1 84 ? 2.142 7.626 13.827 1.00 78.12 84 ALA A CA 1
ATOM 628 C C . ALA A 1 84 ? 1.885 7.390 15.327 1.00 78.12 84 ALA A C 1
ATOM 630 O O . ALA A 1 84 ? 2.793 6.966 16.038 1.00 78.12 84 ALA A O 1
ATOM 631 N N . ARG A 1 85 ? 0.672 7.670 15.820 1.00 83.00 85 ARG A N 1
ATOM 632 C CA . ARG A 1 85 ? 0.297 7.527 17.239 1.00 83.00 85 ARG A CA 1
ATOM 633 C C . ARG A 1 85 ? -0.574 6.305 17.511 1.00 83.00 85 ARG A C 1
ATOM 635 O O . ARG A 1 85 ? -0.887 6.039 18.669 1.00 83.00 85 ARG A O 1
ATOM 642 N N . SER A 1 86 ? -0.989 5.594 16.468 1.00 81.56 86 SER A N 1
ATOM 643 C CA . SER A 1 86 ? -1.882 4.453 16.605 1.00 81.56 86 SER A CA 1
ATOM 644 C C . SER A 1 86 ? -1.176 3.235 17.198 1.00 81.56 86 SER A C 1
ATOM 646 O O . SER A 1 86 ? -0.035 2.911 16.842 1.00 81.56 86 SER A O 1
ATOM 648 N N . THR A 1 87 ? -1.894 2.544 18.084 1.00 85.81 87 THR A N 1
ATOM 649 C CA . THR A 1 87 ? -1.480 1.290 18.724 1.00 85.81 87 THR A CA 1
ATOM 650 C C . THR A 1 87 ? -2.061 0.053 18.038 1.00 85.81 87 THR A C 1
ATOM 652 O O . THR A 1 87 ? -1.912 -1.047 18.566 1.00 85.81 87 THR A O 1
ATOM 655 N N . LEU A 1 88 ? -2.753 0.205 16.902 1.00 85.50 88 LEU A N 1
ATOM 656 C CA . LEU A 1 88 ? -3.228 -0.940 16.125 1.00 85.50 88 LEU A CA 1
ATOM 657 C C . LEU A 1 88 ? -2.035 -1.694 15.518 1.00 85.50 88 LEU A C 1
ATOM 659 O O . LEU A 1 88 ? -1.056 -1.089 15.072 1.00 85.50 88 LEU A O 1
ATOM 663 N N . SER A 1 89 ? -2.124 -3.024 15.486 1.00 88.69 89 SER A N 1
ATOM 664 C CA . SER A 1 89 ? -1.080 -3.896 14.925 1.00 88.69 89 SER A CA 1
ATOM 665 C C . SER A 1 89 ? -0.825 -3.604 13.446 1.00 88.69 89 SER A C 1
ATOM 667 O O . SER A 1 89 ? 0.331 -3.534 13.029 1.00 88.69 89 SER A O 1
ATOM 669 N N . VAL A 1 90 ? -1.890 -3.360 12.677 1.00 90.19 90 VAL A N 1
ATOM 670 C CA . VAL A 1 90 ? -1.813 -3.030 11.247 1.00 90.19 90 VAL A CA 1
ATOM 671 C C . VAL A 1 90 ? -1.003 -1.763 10.988 1.00 90.19 90 VAL A C 1
ATOM 673 O O . VAL A 1 90 ? -0.227 -1.727 10.037 1.00 90.19 90 VAL A O 1
ATOM 676 N N . ASP A 1 91 ? -1.085 -0.766 11.870 1.00 89.12 91 ASP A N 1
ATOM 677 C CA . ASP A 1 91 ? -0.337 0.482 11.708 1.00 89.12 91 ASP A CA 1
ATOM 678 C C . ASP A 1 91 ? 1.144 0.282 12.012 1.00 89.12 91 ASP A C 1
ATOM 680 O O . ASP A 1 91 ? 1.992 0.872 11.345 1.00 89.12 91 ASP A O 1
ATOM 684 N N . GLN A 1 92 ? 1.481 -0.591 12.969 1.00 90.75 92 GLN A N 1
ATOM 685 C CA . GLN A 1 92 ? 2.871 -0.982 13.194 1.00 90.75 92 GLN A CA 1
ATOM 686 C C . GLN A 1 92 ? 3.440 -1.723 11.982 1.00 90.75 92 GLN A C 1
ATOM 688 O O . GLN A 1 92 ? 4.471 -1.312 11.458 1.00 90.75 92 GLN A O 1
ATOM 693 N N . VAL A 1 93 ? 2.740 -2.743 11.482 1.00 92.88 93 VAL A N 1
ATOM 694 C CA . VAL A 1 93 ? 3.173 -3.518 10.307 1.00 92.88 93 VAL A CA 1
ATOM 695 C C . VAL A 1 93 ? 3.298 -2.630 9.066 1.00 92.88 93 VAL A C 1
ATOM 697 O O . VAL A 1 93 ? 4.242 -2.760 8.286 1.00 92.88 93 VAL A O 1
ATOM 700 N N . HIS A 1 94 ? 2.384 -1.678 8.887 1.00 92.50 94 HIS A N 1
ATOM 701 C CA . HIS A 1 94 ? 2.435 -0.730 7.781 1.00 92.50 94 HIS A CA 1
ATOM 702 C C . HIS A 1 94 ? 3.581 0.291 7.932 1.00 92.50 94 HIS A C 1
ATOM 704 O O . HIS A 1 94 ? 4.195 0.670 6.932 1.00 92.50 94 HIS A O 1
ATOM 710 N N . ARG A 1 95 ? 3.930 0.711 9.160 1.00 90.50 95 ARG A N 1
ATOM 711 C CA . ARG A 1 95 ? 5.137 1.519 9.434 1.00 90.50 95 ARG A CA 1
ATOM 712 C C . ARG A 1 95 ? 6.422 0.745 9.147 1.00 90.50 95 ARG A C 1
ATOM 714 O O . ARG A 1 95 ? 7.320 1.307 8.523 1.00 90.50 95 ARG A O 1
ATOM 721 N N . ASP A 1 96 ? 6.488 -0.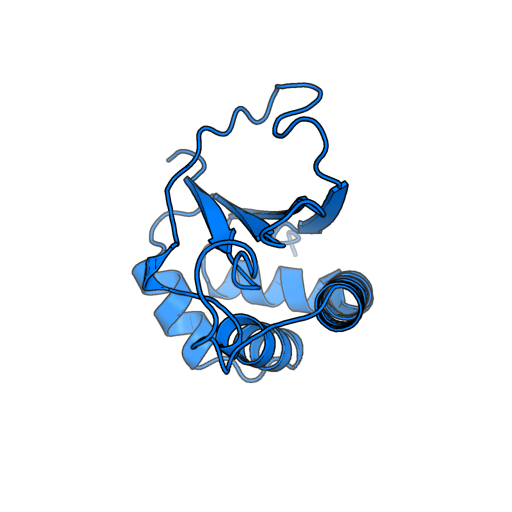522 9.541 1.00 91.50 96 ASP A N 1
ATOM 722 C CA . ASP A 1 96 ? 7.642 -1.384 9.268 1.00 91.50 96 ASP A CA 1
ATOM 723 C C . ASP A 1 96 ? 7.827 -1.561 7.756 1.00 91.50 96 ASP A C 1
ATOM 725 O O . ASP A 1 96 ? 8.925 -1.386 7.233 1.00 91.50 96 ASP A O 1
ATOM 729 N N . PHE A 1 97 ? 6.732 -1.769 7.016 1.00 92.62 97 PHE A N 1
ATOM 730 C CA . PHE A 1 97 ? 6.773 -1.803 5.555 1.00 92.62 97 PHE A CA 1
ATOM 731 C C . PHE A 1 97 ? 7.256 -0.477 4.938 1.00 92.62 97 PHE A C 1
ATOM 733 O O . PHE A 1 97 ? 8.070 -0.478 4.013 1.00 92.62 97 PHE A O 1
ATOM 740 N N . LYS A 1 98 ? 6.804 0.668 5.468 1.00 91.12 98 LYS A N 1
ATOM 741 C CA . LYS A 1 98 ? 7.238 2.008 5.031 1.00 91.12 98 LYS A CA 1
ATOM 742 C C . LYS A 1 98 ? 8.735 2.256 5.213 1.00 91.12 98 LYS A C 1
ATOM 744 O O . LYS A 1 98 ? 9.300 3.041 4.453 1.00 91.12 98 LYS A O 1
ATOM 749 N N . ALA A 1 99 ? 9.392 1.586 6.160 1.00 90.44 99 ALA A N 1
ATOM 750 C CA . ALA A 1 99 ? 10.838 1.709 6.359 1.00 90.44 99 ALA A CA 1
ATOM 751 C C . ALA A 1 99 ? 11.655 1.217 5.150 1.00 90.44 99 ALA A C 1
ATOM 753 O O . ALA A 1 99 ? 12.802 1.621 4.978 1.00 90.44 99 ALA A O 1
ATOM 754 N N . HIS A 1 100 ? 11.058 0.395 4.284 1.00 89.00 100 HIS A N 1
ATOM 755 C CA . HIS A 1 100 ? 11.681 -0.079 3.051 1.00 89.00 100 HIS A CA 1
ATOM 756 C C . HIS A 1 100 ? 11.539 0.875 1.858 1.00 89.00 100 HIS A C 1
ATOM 758 O O . HIS A 1 100 ? 12.055 0.592 0.777 1.00 89.00 100 HIS A O 1
ATOM 764 N N . TRP A 1 101 ? 10.790 1.969 1.994 1.00 91.00 101 TRP A N 1
ATOM 765 C CA . TRP A 1 101 ? 10.506 2.843 0.862 1.00 91.00 101 TRP A CA 1
ATOM 766 C C . TRP A 1 101 ? 11.731 3.662 0.468 1.00 91.00 101 TRP A C 1
ATOM 768 O O . TRP A 1 101 ? 12.326 4.362 1.290 1.00 91.00 101 TRP A O 1
ATOM 778 N N . ILE A 1 102 ? 12.035 3.683 -0.828 1.00 90.50 102 ILE A N 1
ATOM 779 C CA . ILE A 1 102 ? 13.028 4.596 -1.393 1.00 90.50 102 ILE A CA 1
ATOM 780 C C . ILE A 1 102 ? 12.343 5.950 -1.596 1.00 90.50 102 ILE A C 1
ATOM 782 O O . ILE A 1 102 ? 11.806 6.264 -2.662 1.00 90.50 102 ILE A O 1
ATOM 786 N N . THR A 1 103 ? 12.316 6.751 -0.531 1.00 88.75 103 THR A N 1
ATOM 787 C CA . THR A 1 103 ? 11.536 7.998 -0.461 1.00 88.75 103 THR A CA 1
ATOM 788 C C . THR A 1 103 ? 11.924 9.029 -1.521 1.00 88.75 103 THR A C 1
ATOM 790 O O . THR A 1 103 ? 11.055 9.742 -2.022 1.00 88.75 103 THR A O 1
ATOM 793 N N . SER A 1 104 ? 13.196 9.064 -1.930 1.00 88.56 104 SER A N 1
ATOM 794 C CA . SER A 1 104 ? 13.704 9.936 -2.999 1.00 88.56 104 SER A CA 1
ATOM 795 C C . SER A 1 104 ? 13.139 9.609 -4.386 1.00 88.56 104 SER A C 1
ATOM 797 O O . SER A 1 104 ? 13.160 10.465 -5.268 1.00 88.56 104 SER A O 1
ATOM 799 N N . GLY A 1 105 ? 12.626 8.393 -4.588 1.00 88.75 105 GLY A N 1
ATOM 800 C CA . GLY A 1 105 ? 12.063 7.931 -5.856 1.00 88.75 105 GLY A CA 1
ATOM 801 C C . GLY A 1 105 ? 10.535 7.969 -5.924 1.00 88.75 105 GLY A C 1
ATOM 802 O O . GLY A 1 105 ? 9.965 7.534 -6.928 1.00 88.75 105 GLY A O 1
ATOM 803 N N . ILE A 1 106 ? 9.861 8.457 -4.875 1.00 92.88 106 ILE A N 1
ATOM 804 C CA . ILE A 1 106 ? 8.398 8.526 -4.839 1.00 92.88 106 ILE A CA 1
ATOM 805 C C . ILE A 1 106 ? 7.911 9.593 -5.817 1.00 92.88 106 ILE A C 1
ATOM 807 O O . ILE A 1 106 ? 8.282 10.763 -5.729 1.00 92.88 106 ILE A O 1
ATOM 811 N N . VAL A 1 107 ? 7.022 9.196 -6.726 1.00 94.81 107 VAL A N 1
ATOM 812 C CA . VAL A 1 107 ? 6.426 10.095 -7.722 1.00 94.81 107 VAL A CA 1
ATOM 813 C C . VAL A 1 107 ? 4.909 9.985 -7.715 1.00 94.81 107 VAL A C 1
ATOM 815 O O . VAL A 1 107 ? 4.355 8.904 -7.519 1.00 94.81 107 VAL A O 1
ATOM 818 N N . GLY A 1 108 ? 4.224 11.108 -7.941 1.00 95.06 108 GLY A N 1
ATOM 819 C CA . GLY A 1 108 ? 2.782 11.104 -8.179 1.00 95.06 108 GLY A CA 1
ATOM 820 C C . GLY A 1 108 ? 2.453 10.425 -9.507 1.00 95.06 108 GLY A C 1
ATOM 821 O O . GLY A 1 108 ? 3.170 10.608 -10.491 1.00 95.06 108 GLY A O 1
ATOM 822 N N . VAL A 1 109 ? 1.369 9.654 -9.537 1.00 95.44 109 VAL A N 1
ATOM 823 C CA . VAL A 1 109 ? 0.858 9.014 -10.756 1.00 95.44 109 VAL A CA 1
ATOM 824 C C . VAL A 1 109 ? -0.620 9.336 -10.943 1.00 95.44 109 VAL A C 1
ATOM 826 O O . VAL A 1 109 ? -1.330 9.636 -9.982 1.00 95.44 109 VAL A O 1
ATOM 829 N N . ALA A 1 110 ? -1.082 9.311 -12.192 1.00 93.81 110 ALA A N 1
ATOM 830 C CA . ALA A 1 110 ? -2.495 9.487 -12.490 1.00 93.81 110 ALA A CA 1
ATOM 831 C C . ALA A 1 110 ? -3.284 8.259 -12.018 1.00 93.81 110 ALA A C 1
ATOM 833 O O . ALA A 1 110 ? -2.831 7.130 -12.185 1.00 93.81 110 ALA A O 1
ATOM 834 N N . PHE A 1 111 ? -4.468 8.489 -11.457 1.00 93.94 111 PHE A N 1
ATOM 835 C CA . PHE A 1 111 ? -5.401 7.434 -11.086 1.00 93.94 111 PHE A CA 1
ATOM 836 C C . PHE A 1 111 ? -6.806 7.826 -11.523 1.00 93.94 111 PHE A C 1
ATOM 838 O O . PHE A 1 111 ? -7.288 8.911 -11.193 1.00 93.94 111 PHE A O 1
ATOM 845 N N . ALA A 1 112 ? -7.446 6.932 -12.270 1.00 90.75 112 ALA A N 1
ATOM 846 C CA . ALA A 1 112 ? -8.830 7.056 -12.691 1.00 90.75 112 ALA A CA 1
ATOM 847 C C . ALA A 1 112 ? -9.628 5.923 -12.023 1.00 90.75 112 ALA A C 1
ATOM 849 O O . ALA A 1 112 ? -9.417 4.767 -12.383 1.00 90.75 112 ALA A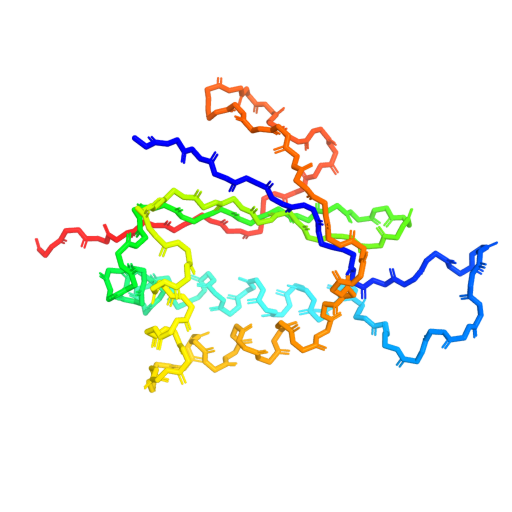 O 1
ATOM 850 N N . PRO A 1 113 ? -10.517 6.220 -11.055 1.00 87.75 113 PRO A N 1
ATOM 851 C CA . PRO A 1 113 ? -11.216 5.189 -10.283 1.00 87.75 113 PRO A CA 1
ATOM 852 C C . PRO A 1 113 ? -12.159 4.328 -11.130 1.00 87.75 113 PRO A C 1
ATOM 854 O O . PRO A 1 113 ? -12.397 3.177 -10.787 1.00 87.75 113 PRO A O 1
ATOM 857 N N . ASP A 1 114 ? -12.667 4.877 -12.235 1.00 90.31 114 ASP A N 1
ATOM 858 C CA . ASP A 1 114 ? -13.599 4.189 -13.133 1.00 90.31 114 ASP A CA 1
ATOM 859 C C . ASP A 1 114 ? -12.886 3.479 -14.300 1.00 90.31 114 ASP A C 1
ATOM 861 O O . ASP A 1 114 ? -13.535 2.910 -15.179 1.00 90.31 114 ASP A O 1
ATOM 865 N N . ALA A 1 115 ? -11.548 3.528 -14.351 1.00 90.38 115 ALA A N 1
ATOM 866 C CA . ALA A 1 115 ? -10.791 2.799 -15.360 1.00 90.38 115 ALA A CA 1
ATOM 867 C C . ALA A 1 115 ? -10.789 1.291 -15.036 1.00 90.38 115 ALA A C 1
ATOM 869 O O . ALA A 1 115 ? -10.562 0.920 -13.886 1.00 90.38 115 ALA A O 1
ATOM 870 N N . PRO A 1 116 ? -10.985 0.407 -16.034 1.00 86.31 116 PRO A N 1
ATOM 871 C CA . PRO A 1 116 ? -11.027 -1.042 -15.813 1.00 86.31 116 PRO A CA 1
ATOM 872 C C . PRO A 1 116 ? -9.677 -1.626 -15.373 1.00 86.31 116 PRO A C 1
ATOM 874 O O . PRO A 1 116 ? -9.639 -2.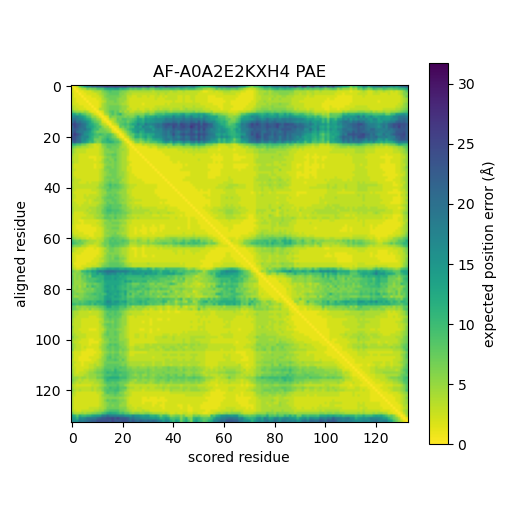641 -14.687 1.00 86.31 116 PRO A O 1
ATOM 877 N N . ASP A 1 117 ? -8.581 -0.980 -15.769 1.00 89.62 117 ASP A N 1
ATOM 878 C CA . ASP A 1 117 ? -7.216 -1.309 -15.373 1.00 89.62 117 ASP A CA 1
ATOM 879 C C . ASP A 1 117 ? -6.462 0.011 -15.136 1.00 89.62 117 ASP A C 1
ATOM 881 O O . ASP A 1 117 ? -5.894 0.583 -16.073 1.00 89.62 117 ASP A O 1
ATOM 885 N N . PRO A 1 118 ? -6.542 0.584 -13.918 1.00 91.62 118 PRO A N 1
ATOM 886 C CA . PRO A 1 118 ? -5.963 1.895 -13.637 1.00 91.62 118 PRO A CA 1
ATOM 887 C C . PRO A 1 118 ? -4.429 1.877 -13.674 1.00 91.62 118 PRO A C 1
ATOM 889 O O . PRO A 1 118 ? -3.820 2.934 -13.847 1.00 91.62 118 PRO A O 1
ATOM 892 N N . PHE A 1 119 ? -3.809 0.698 -13.544 1.00 94.19 119 PHE A N 1
ATOM 893 C CA . PHE A 1 119 ? -2.361 0.517 -13.582 1.00 94.19 119 PHE A CA 1
ATOM 894 C C . PHE A 1 119 ? -1.991 -0.764 -14.348 1.00 94.19 119 PHE A C 1
ATOM 896 O O . PHE A 1 119 ? -1.739 -1.799 -13.726 1.00 94.19 119 PHE A O 1
ATOM 903 N N . PRO A 1 120 ? -1.880 -0.694 -15.687 1.00 92.12 120 PRO A N 1
ATOM 904 C CA . PRO A 1 120 ? -1.595 -1.865 -16.503 1.00 92.12 120 PRO A CA 1
ATOM 905 C C . PRO A 1 120 ? -0.344 -2.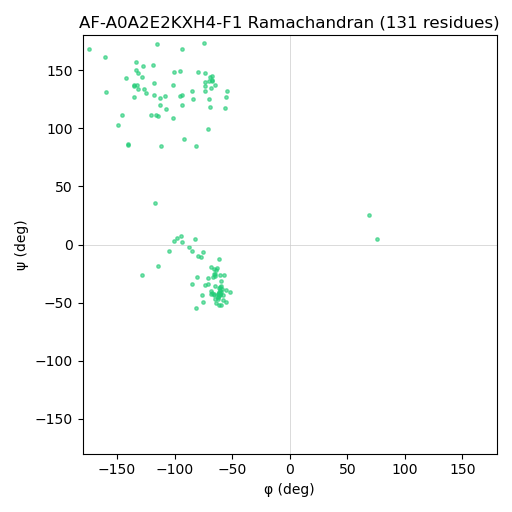627 -16.076 1.00 92.12 120 PRO A C 1
ATOM 907 O O . PRO A 1 120 ? 0.725 -2.048 -15.869 1.00 92.12 120 PRO A O 1
ATOM 910 N N . GLY A 1 121 ? -0.486 -3.948 -15.952 1.00 91.12 121 GLY A N 1
ATOM 911 C CA . GLY A 1 121 ? 0.585 -4.843 -15.505 1.00 91.12 121 GLY A CA 1
ATOM 912 C C . GLY A 1 121 ? 0.871 -4.797 -14.001 1.00 91.12 121 GLY A C 1
ATOM 913 O O . GLY A 1 121 ? 1.813 -5.451 -13.552 1.00 91.12 121 GLY A O 1
ATOM 914 N N . CYS A 1 122 ? 0.080 -4.051 -13.225 1.00 96.00 122 CYS A N 1
ATOM 915 C CA . CYS A 1 122 ? 0.133 -4.087 -11.771 1.00 96.00 122 CYS A CA 1
ATOM 916 C C . CYS A 1 122 ? -0.917 -5.049 -11.210 1.00 96.00 122 CYS A C 1
ATOM 918 O O . CYS A 1 122 ? -1.999 -5.225 -11.762 1.00 96.00 122 CYS A O 1
ATOM 920 N N . GLU A 1 123 ? -0.602 -5.655 -10.075 1.00 96.12 123 GLU A N 1
ATOM 921 C CA . GLU A 1 123 ? -1.514 -6.526 -9.342 1.00 96.12 123 GLU A CA 1
ATOM 922 C C . GLU A 1 123 ? -2.130 -5.777 -8.161 1.00 96.12 123 GLU A C 1
ATOM 924 O O . GLU A 1 123 ? -1.412 -5.099 -7.430 1.00 96.12 123 GLU A O 1
ATOM 929 N N . LEU A 1 124 ? -3.434 -5.930 -7.925 1.00 96.69 124 LEU A N 1
ATOM 930 C CA . LEU A 1 124 ? -4.072 -5.434 -6.706 1.00 96.69 124 LEU A CA 1
ATOM 931 C C . LEU A 1 124 ? -3.600 -6.249 -5.490 1.00 96.69 124 LEU A C 1
ATOM 933 O O . LEU A 1 124 ? -3.853 -7.449 -5.404 1.00 96.69 124 LEU A O 1
ATOM 937 N N . LEU A 1 125 ? -2.953 -5.586 -4.532 1.00 97.00 125 LEU A N 1
ATOM 938 C CA . LEU A 1 125 ? -2.543 -6.180 -3.261 1.00 97.00 125 LEU A CA 1
ATOM 939 C C . LEU A 1 125 ? -3.709 -6.204 -2.272 1.00 97.00 125 LEU A C 1
ATOM 941 O O . LEU A 1 125 ? -4.054 -7.269 -1.763 1.00 97.00 125 LEU A O 1
ATOM 945 N N . PHE A 1 126 ? -4.326 -5.046 -2.020 1.00 96.44 126 PHE A N 1
ATOM 946 C CA . PHE A 1 126 ? -5.564 -4.929 -1.248 1.00 96.44 126 PHE A CA 1
ATOM 947 C C . PHE A 1 126 ? -6.292 -3.606 -1.519 1.00 96.44 126 PHE A C 1
ATOM 949 O O . PHE A 1 126 ? -5.702 -2.637 -1.996 1.00 96.44 126 PHE A O 1
ATOM 956 N N . GLU A 1 127 ? -7.577 -3.584 -1.172 1.00 95.81 127 GLU A N 1
ATOM 957 C CA . GLU A 1 127 ? -8.455 -2.412 -1.168 1.00 95.81 127 GLU A CA 1
ATOM 958 C C . GLU A 1 127 ? -9.189 -2.379 0.178 1.00 95.81 127 GLU A C 1
ATOM 960 O O . GLU A 1 127 ? -9.692 -3.409 0.635 1.00 95.81 127 GLU A O 1
ATOM 965 N N . ALA A 1 128 ? -9.241 -1.216 0.825 1.00 95.38 128 ALA A N 1
ATOM 966 C CA . ALA A 1 128 ? -9.897 -1.043 2.114 1.00 95.38 128 ALA A CA 1
ATOM 967 C C . ALA A 1 128 ? -10.625 0.304 2.205 1.00 95.38 128 ALA A C 1
ATOM 969 O O . ALA A 1 128 ? -10.162 1.332 1.713 1.00 95.38 128 ALA A O 1
ATOM 970 N N . ARG A 1 129 ? -11.782 0.301 2.871 1.00 95.06 129 ARG A N 1
ATOM 971 C CA . ARG A 1 129 ? -12.595 1.494 3.149 1.00 95.06 129 ARG A CA 1
ATOM 972 C C . ARG A 1 129 ? -13.016 1.480 4.614 1.00 95.06 129 ARG A C 1
ATOM 974 O O . ARG A 1 129 ? -13.240 0.390 5.145 1.00 95.06 129 ARG A O 1
ATOM 981 N N . PRO A 1 130 ? -13.207 2.641 5.262 1.00 90.94 130 PRO A N 1
ATOM 982 C CA . PRO A 1 130 ? -13.814 2.683 6.582 1.00 90.94 130 PRO A CA 1
ATOM 983 C C . PRO A 1 130 ? -15.182 2.009 6.523 1.00 90.94 130 PRO A C 1
ATOM 985 O O . PRO A 1 130 ? -16.082 2.465 5.815 1.00 90.94 130 PRO A O 1
ATOM 988 N N . ARG A 1 131 ? -15.369 0.917 7.267 1.00 81.56 131 ARG A N 1
ATOM 989 C CA . ARG A 1 131 ? -16.715 0.367 7.447 1.00 81.56 131 ARG A CA 1
ATOM 990 C C . ARG A 1 131 ? -17.559 1.383 8.211 1.00 81.56 131 ARG A C 1
ATOM 992 O O . ARG A 1 131 ? -17.079 1.980 9.181 1.00 81.56 131 ARG A O 1
ATOM 999 N N . GLN A 1 132 ? -18.803 1.581 7.787 1.00 61.50 132 GLN A N 1
ATOM 1000 C CA . GLN A 1 132 ? -19.774 2.274 8.629 1.00 61.50 132 GLN A CA 1
ATOM 1001 C C . GLN A 1 132 ? -20.081 1.396 9.857 1.00 61.50 132 GLN A C 1
ATOM 1003 O O . GLN A 1 132 ? -19.993 0.170 9.737 1.00 61.50 132 GLN A O 1
ATOM 1008 N N . PRO A 1 133 ? -20.321 2.005 11.032 1.00 56.00 133 PRO A N 1
ATOM 1009 C CA . PRO A 1 133 ? -20.721 1.268 12.227 1.00 56.00 133 PRO A CA 1
ATOM 1010 C C . PRO A 1 133 ? -22.036 0.507 12.028 1.00 56.00 133 PRO A C 1
ATOM 1012 O O . PRO A 1 133 ? -22.861 0.950 11.195 1.00 56.00 133 PRO A O 1
#

Sequence (133 aa):
MGYRAVRIPLSCDLSRDLSCDLACDLATVRLWADHMRAHVDDVSASLRNEGVEHEIWFLYPGPPLCAIGVMKGDDAVAAAAVAARSTLSVDQVHRDFKAHWITSGIVGVAFAPDAPDPFPGCELLFEARPRQP

Solvent-accessible surface area (backbone atoms only — not comparable to full-atom values): 7481 Å² total; per-residue (Å²): 133,63,76,47,30,34,39,34,31,24,26,62,41,71,93,81,44,91,82,65,89,62,63,48,52,74,66,58,55,47,55,51,36,51,51,51,59,77,38,45,68,59,47,13,52,48,28,51,73,30,54,32,63,35,42,37,34,30,37,34,84,50,92,41,34,26,41,34,46,33,40,28,49,87,45,73,66,60,20,52,61,41,51,74,70,50,87,52,68,62,49,50,55,52,51,59,56,53,71,38,49,41,70,92,60,51,41,81,45,84,73,50,90,86,46,96,66,60,52,81,85,42,45,82,56,47,76,49,46,41,71,79,132

Foldseek 3Di:
DDKWKKKWFLAAQVVPDPPDPQHDDPVLVLVLLVVCVVPLLLVLVLCVQLQWFKWWWKWQCDVRTIIMIMTDGDDPVSSVVRLVPDPGPNSVSVVVSVVSTPVVPMDIDDADPPDPCRDPNIGTSDMHGNDDD

Radius of gyration: 14.69 Å; Cα contacts (8 Å, |Δi|>4): 224; chains: 1; bounding box: 46×28×35 Å

pLDDT: mean 87.63, std 10.79, range [56.0, 97.88]